Protein AF-X1EBQ5-F1 (afdb_monomer_lite)

Radius of gyration: 14.76 Å; chains: 1; bounding box: 40×29×37 Å

pLDDT: mean 97.03, std 2.35, range [85.69, 98.81]

Structure (mmCIF, N/CA/C/O backbone):
data_AF-X1EBQ5-F1
#
_entry.id   AF-X1EBQ5-F1
#
loop_
_atom_site.group_PDB
_atom_site.id
_atom_site.type_symbol
_atom_site.label_atom_id
_atom_site.label_alt_id
_atom_site.label_comp_id
_atom_site.label_asym_id
_atom_site.label_entity_id
_atom_site.label_seq_id
_atom_site.pdbx_PDB_ins_code
_atom_site.Cartn_x
_atom_site.Cartn_y
_atom_site.Cartn_z
_atom_site.occupancy
_atom_site.B_iso_or_equiv
_atom_site.auth_seq_id
_atom_site.auth_comp_id
_atom_site.auth_asym_id
_atom_site.auth_atom_id
_atom_site.pdbx_PDB_model_num
ATOM 1 N N . SER A 1 1 ? -13.297 16.875 19.711 1.00 85.69 1 SER A N 1
ATOM 2 C CA . SER A 1 1 ? -12.135 16.272 19.013 1.00 85.69 1 SER A CA 1
ATOM 3 C C . SER A 1 1 ? -12.651 15.445 17.839 1.00 85.69 1 SER A C 1
ATOM 5 O O . SER A 1 1 ? -13.847 15.181 17.808 1.00 85.69 1 SER A O 1
ATOM 7 N N . PHE A 1 2 ? -11.804 15.038 16.881 1.00 92.50 2 PHE A N 1
ATOM 8 C CA . PHE A 1 2 ? -12.236 14.235 15.719 1.00 92.50 2 PHE A CA 1
ATOM 9 C C . PHE A 1 2 ? -13.064 13.003 16.126 1.00 92.50 2 PHE A C 1
ATOM 11 O O . PHE A 1 2 ? -14.186 12.840 15.659 1.00 92.50 2 PHE A O 1
ATOM 18 N N . ARG A 1 3 ? -12.552 12.201 17.070 1.00 91.31 3 ARG A N 1
ATOM 19 C CA . ARG A 1 3 ? -13.212 10.980 17.567 1.00 91.31 3 ARG A CA 1
ATOM 20 C C . ARG A 1 3 ? -14.606 11.227 18.144 1.00 91.31 3 ARG A C 1
ATOM 22 O O . ARG A 1 3 ? -15.522 10.467 17.857 1.00 91.31 3 ARG A O 1
ATOM 29 N N . GLU A 1 4 ? -14.766 12.290 18.927 1.00 93.50 4 GLU A N 1
ATOM 30 C CA . GLU A 1 4 ? -16.057 12.628 19.538 1.00 93.50 4 GLU A CA 1
ATOM 31 C C . GLU A 1 4 ? -17.082 13.052 18.481 1.00 93.50 4 GLU A C 1
ATOM 33 O O . GLU A 1 4 ? -18.220 12.593 18.488 1.00 93.50 4 GLU A O 1
ATOM 38 N N . ASN A 1 5 ? -16.663 13.874 17.516 1.00 95.12 5 ASN A N 1
ATOM 39 C CA . ASN A 1 5 ? -17.545 14.307 16.435 1.00 95.12 5 ASN A CA 1
ATOM 40 C C . ASN A 1 5 ? -17.939 13.137 15.528 1.00 95.12 5 ASN A C 1
ATOM 42 O O . ASN A 1 5 ? -19.093 13.054 15.122 1.00 95.12 5 ASN A O 1
ATOM 46 N N . LEU A 1 6 ? -17.004 12.223 15.243 1.00 94.19 6 LEU A N 1
ATOM 47 C CA . LEU A 1 6 ? -17.285 11.024 14.459 1.00 94.19 6 LEU A CA 1
ATOM 48 C C . LEU A 1 6 ? -18.298 10.120 15.176 1.00 94.19 6 LEU A C 1
ATOM 50 O O . LEU A 1 6 ? -19.275 9.707 14.558 1.00 94.19 6 LEU A O 1
ATOM 54 N N . LYS A 1 7 ? -18.119 9.884 16.484 1.00 92.00 7 LYS A N 1
ATOM 55 C CA . LYS A 1 7 ? -19.031 9.076 17.313 1.00 92.00 7 LYS A CA 1
ATOM 56 C C . LYS A 1 7 ? -20.453 9.644 17.366 1.00 92.00 7 LYS A C 1
ATOM 58 O O . LYS A 1 7 ? -21.409 8.880 17.408 1.00 92.00 7 LYS A O 1
ATOM 63 N N . ASN A 1 8 ? -20.584 10.969 17.366 1.00 95.94 8 ASN A N 1
ATOM 64 C CA . ASN A 1 8 ? -21.876 11.659 17.388 1.00 95.94 8 ASN A CA 1
ATOM 65 C C . ASN A 1 8 ? -22.474 11.870 15.983 1.00 95.94 8 ASN A C 1
ATOM 67 O O . ASN A 1 8 ? -23.496 12.540 15.842 1.00 95.94 8 ASN A O 1
ATOM 71 N N . SER A 1 9 ? -21.841 11.322 14.943 1.00 94.12 9 SER A N 1
ATOM 72 C CA . SER A 1 9 ? -22.319 11.360 13.562 1.00 94.12 9 SER A CA 1
ATOM 73 C C . SER A 1 9 ? -22.815 9.986 13.099 1.00 94.12 9 SER A C 1
ATOM 75 O O . SER A 1 9 ? -22.559 8.973 13.740 1.00 94.12 9 SER A O 1
ATOM 77 N N . ASN A 1 10 ? -23.463 9.946 11.932 1.00 94.88 10 ASN A N 1
ATOM 78 C CA . ASN A 1 10 ? -23.838 8.700 11.249 1.00 94.88 10 ASN A CA 1
ATOM 79 C C . ASN A 1 10 ? -22.841 8.321 10.132 1.00 94.88 10 ASN A C 1
ATOM 81 O O . ASN A 1 10 ? -23.221 7.670 9.161 1.00 94.88 10 ASN A O 1
ATOM 85 N N . ILE A 1 11 ? -21.583 8.770 10.218 1.00 93.75 11 ILE A N 1
ATOM 86 C CA . ILE A 1 11 ? -20.560 8.527 9.190 1.00 93.75 11 ILE A CA 1
ATOM 87 C C . ILE A 1 11 ? -19.786 7.248 9.530 1.00 93.75 11 ILE A C 1
ATOM 89 O O . ILE A 1 11 ? -19.011 7.227 10.484 1.00 93.75 11 ILE A O 1
ATOM 93 N N . ASN A 1 12 ? -19.990 6.188 8.745 1.00 91.56 12 ASN A N 1
ATOM 94 C CA . ASN A 1 12 ? -19.258 4.921 8.841 1.00 91.56 12 ASN A CA 1
ATOM 95 C C . ASN A 1 12 ? -19.449 4.095 7.542 1.00 91.56 12 ASN A C 1
ATOM 97 O O . ASN A 1 12 ? -20.582 4.055 7.055 1.00 91.56 12 ASN A O 1
ATOM 101 N N . PRO A 1 13 ? -18.426 3.397 7.002 1.00 92.25 13 PRO A N 1
ATOM 102 C CA . PRO A 1 13 ? -17.010 3.424 7.391 1.00 92.25 13 PRO A CA 1
ATOM 103 C C . PRO A 1 13 ? -16.288 4.723 7.009 1.00 92.25 13 PRO A C 1
ATOM 105 O O . PRO A 1 13 ? -16.767 5.508 6.192 1.00 92.25 13 PRO A O 1
ATOM 108 N N . VAL A 1 14 ? -15.124 4.949 7.626 1.00 94.62 14 VAL A N 1
ATOM 109 C CA . VAL A 1 14 ? -14.204 6.048 7.299 1.00 94.62 14 VAL A CA 1
ATOM 110 C C . VAL A 1 14 ? -12.936 5.464 6.693 1.00 94.62 14 VAL A C 1
ATOM 112 O O . VAL A 1 14 ? -12.338 4.549 7.259 1.00 94.62 14 VAL A O 1
ATOM 115 N N . PHE A 1 15 ? -12.511 6.038 5.573 1.00 96.75 15 PHE A N 1
ATOM 116 C CA . PHE A 1 15 ? -11.278 5.681 4.885 1.00 96.75 15 PHE A CA 1
ATOM 117 C C . PHE A 1 15 ? -10.297 6.845 4.954 1.00 96.75 15 PHE A C 1
ATOM 119 O O . PHE A 1 15 ? -10.693 8.011 4.888 1.00 96.75 15 PHE A O 1
ATOM 126 N N . ILE A 1 16 ? -9.016 6.524 5.082 1.00 97.75 16 ILE A N 1
ATOM 127 C CA . ILE A 1 16 ? -7.923 7.489 5.026 1.00 97.75 16 ILE A CA 1
ATOM 128 C C . ILE A 1 16 ? -7.143 7.199 3.751 1.00 97.75 16 ILE A C 1
ATOM 130 O O . ILE A 1 16 ? -6.890 6.041 3.436 1.00 97.75 16 ILE A O 1
ATOM 134 N N . HIS A 1 17 ? -6.768 8.234 3.010 1.00 98.38 17 HIS A N 1
ATOM 135 C CA . HIS A 1 17 ? -5.926 8.085 1.830 1.00 98.38 17 HIS A CA 1
ATOM 136 C C . HIS A 1 17 ? -4.515 8.579 2.144 1.00 98.38 17 HIS A C 1
ATOM 138 O O . HIS A 1 17 ? -4.330 9.634 2.754 1.00 98.38 17 HIS A O 1
ATOM 144 N N . THR A 1 18 ? -3.515 7.809 1.730 1.00 97.62 18 THR A N 1
ATOM 145 C CA . THR A 1 18 ? -2.101 8.148 1.913 1.00 97.62 18 THR A CA 1
ATOM 146 C C . THR A 1 18 ? -1.662 9.352 1.070 1.00 97.62 18 THR A C 1
ATOM 148 O O . THR A 1 18 ? -2.352 9.801 0.156 1.00 97.62 18 THR A O 1
ATOM 151 N N . SER A 1 19 ? -0.486 9.907 1.366 1.00 95.44 19 SER A N 1
ATOM 152 C CA . SER A 1 19 ? 0.111 10.955 0.531 1.00 95.44 19 SER A CA 1
ATOM 153 C C . SER A 1 19 ? 0.551 10.412 -0.833 1.00 95.44 19 SER A C 1
ATOM 155 O O . SER A 1 19 ? 1.196 9.367 -0.906 1.00 95.44 19 SER A O 1
ATOM 157 N N . TYR A 1 20 ? 0.326 11.188 -1.899 1.00 92.44 20 TYR A N 1
ATOM 158 C CA . TYR A 1 20 ? 0.773 10.880 -3.267 1.00 92.44 20 TYR A CA 1
ATOM 159 C C . TYR A 1 20 ? 2.303 10.773 -3.423 1.00 92.44 20 TYR A C 1
ATOM 161 O O . TYR A 1 20 ? 2.792 10.346 -4.466 1.00 92.44 20 TYR A O 1
ATOM 169 N N . LEU A 1 21 ? 3.075 11.189 -2.412 1.00 96.50 21 LEU A N 1
ATOM 170 C CA . LEU A 1 21 ? 4.538 11.097 -2.408 1.00 96.50 21 LEU A CA 1
ATOM 171 C C . LEU A 1 21 ? 5.056 9.675 -2.143 1.00 96.50 21 LEU A C 1
ATOM 173 O O . LEU A 1 21 ? 6.231 9.402 -2.390 1.00 96.50 21 LEU A O 1
ATOM 177 N N . ILE A 1 22 ? 4.216 8.781 -1.613 1.00 98.38 22 ILE A N 1
ATOM 178 C CA . ILE A 1 22 ? 4.594 7.392 -1.346 1.00 98.38 22 ILE A CA 1
ATOM 179 C C . ILE A 1 22 ? 4.634 6.625 -2.670 1.00 98.38 22 ILE A C 1
ATOM 181 O O . IL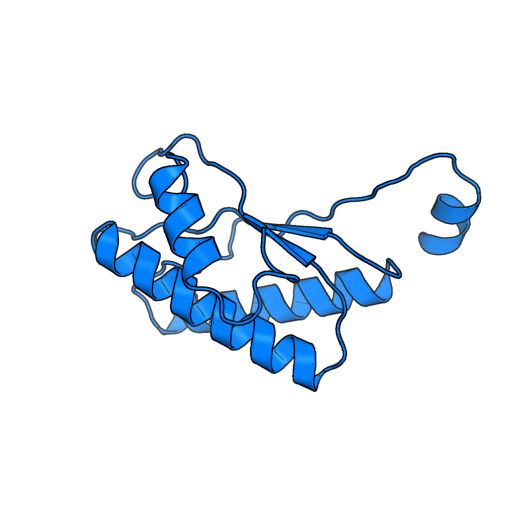E A 1 22 ? 3.660 6.588 -3.415 1.00 98.38 22 ILE A O 1
ATOM 185 N N . ASN A 1 23 ? 5.764 5.973 -2.950 1.00 98.56 23 ASN A N 1
ATOM 186 C CA . ASN A 1 23 ? 5.924 5.098 -4.106 1.00 98.56 23 ASN A CA 1
ATOM 187 C C . ASN A 1 23 ? 6.581 3.768 -3.702 1.00 98.56 23 ASN A C 1
ATOM 189 O O . ASN A 1 23 ? 7.810 3.657 -3.645 1.00 98.56 23 ASN A O 1
ATOM 193 N N . LEU A 1 24 ? 5.763 2.732 -3.483 1.00 98.62 24 LEU A N 1
ATOM 194 C CA . LEU A 1 24 ? 6.237 1.390 -3.111 1.00 98.62 24 LEU A CA 1
ATOM 195 C C . LEU A 1 24 ? 6.843 0.605 -4.290 1.00 98.62 24 LEU A C 1
ATOM 197 O O . LEU A 1 24 ? 7.402 -0.469 -4.087 1.00 98.62 24 LEU A O 1
ATOM 201 N N . ALA A 1 25 ? 6.793 1.145 -5.510 1.00 98.62 25 ALA A N 1
ATOM 202 C CA . ALA A 1 25 ? 7.438 0.576 -6.695 1.00 98.62 25 ALA A CA 1
ATOM 203 C C . ALA A 1 25 ? 8.743 1.295 -7.086 1.00 98.62 25 ALA A C 1
ATOM 205 O O . ALA A 1 25 ? 9.385 0.897 -8.059 1.00 98.62 25 ALA A O 1
ATOM 206 N N . SER A 1 26 ? 9.150 2.335 -6.345 1.00 98.44 26 SER A N 1
ATOM 207 C CA . SER A 1 26 ? 10.313 3.163 -6.685 1.00 98.44 26 SER A CA 1
ATOM 208 C C . SER A 1 26 ? 11.595 2.328 -6.816 1.00 98.44 26 SER A C 1
ATOM 210 O O . SER A 1 26 ? 11.987 1.697 -5.830 1.00 98.44 26 SER A O 1
ATOM 212 N N . PRO A 1 27 ? 12.321 2.379 -7.951 1.00 98.25 27 PRO A N 1
ATOM 213 C CA . PRO A 1 27 ? 13.616 1.717 -8.103 1.00 98.25 27 PRO A CA 1
ATOM 214 C C . PRO A 1 27 ? 14.738 2.401 -7.313 1.00 98.25 27 PRO A C 1
ATOM 216 O O . PRO A 1 27 ? 15.764 1.781 -7.055 1.00 98.25 27 PRO A O 1
ATOM 219 N N . SER A 1 28 ? 14.552 3.657 -6.887 1.00 98.44 28 SER A N 1
ATOM 220 C CA . SER A 1 28 ? 15.442 4.290 -5.911 1.00 98.44 28 SER A CA 1
ATOM 221 C C . SER A 1 28 ? 15.199 3.673 -4.535 1.00 98.44 28 SER A C 1
ATOM 223 O O . SER A 1 28 ? 14.095 3.793 -3.994 1.00 98.44 28 SER A O 1
ATOM 225 N N . ASP A 1 29 ? 16.220 3.020 -3.971 1.00 98.38 29 ASP A N 1
ATOM 226 C CA . ASP A 1 29 ? 16.175 2.432 -2.626 1.00 98.38 29 ASP A CA 1
ATOM 227 C C . ASP A 1 29 ? 15.886 3.487 -1.554 1.00 98.38 29 ASP A C 1
ATOM 229 O O . ASP A 1 29 ? 15.085 3.245 -0.653 1.00 98.38 29 ASP A O 1
ATOM 233 N N . GLU A 1 30 ? 16.454 4.687 -1.684 1.00 98.44 30 GLU A N 1
ATOM 234 C CA . GLU A 1 30 ? 16.201 5.780 -0.746 1.00 98.44 30 GLU A CA 1
ATOM 235 C C . GLU A 1 30 ? 14.711 6.148 -0.703 1.00 98.44 30 GLU A C 1
ATOM 237 O O . GLU A 1 30 ? 14.105 6.176 0.371 1.00 98.44 30 GLU A O 1
ATOM 242 N N . LEU A 1 31 ? 14.099 6.396 -1.867 1.00 98.50 31 LEU A N 1
ATOM 243 C CA . LEU A 1 31 ? 12.679 6.743 -1.941 1.00 98.50 31 LEU A CA 1
ATOM 244 C C . LEU A 1 31 ? 11.790 5.559 -1.541 1.00 98.50 31 LEU A C 1
ATOM 246 O O . LEU A 1 31 ? 10.766 5.762 -0.893 1.00 98.50 31 LEU A O 1
ATOM 250 N N . TYR A 1 32 ? 12.185 4.332 -1.872 1.00 98.81 32 TYR A N 1
ATOM 251 C CA . TYR A 1 32 ? 11.457 3.121 -1.502 1.00 98.81 32 TYR A CA 1
ATOM 252 C C . TYR A 1 32 ? 11.377 2.943 0.021 1.00 98.81 32 TYR A C 1
ATOM 254 O O . TYR A 1 32 ? 10.284 2.798 0.571 1.00 98.81 32 TYR A O 1
ATOM 262 N N . PHE A 1 33 ? 12.502 3.047 0.735 1.00 98.69 33 PHE A N 1
ATOM 263 C CA . PHE A 1 33 ? 12.498 2.937 2.196 1.00 98.69 33 PHE A CA 1
ATOM 26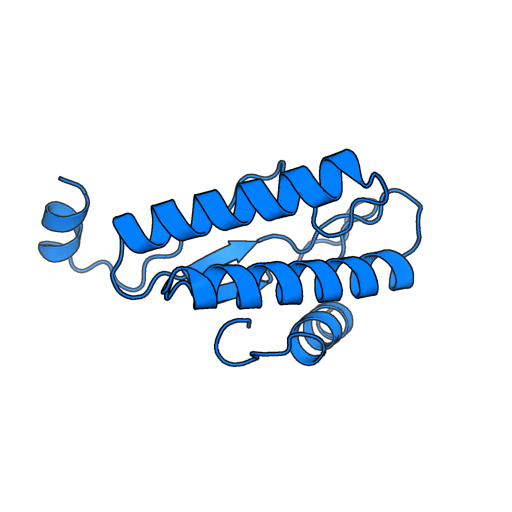4 C C . PHE A 1 33 ? 11.842 4.143 2.876 1.00 98.69 33 PHE A C 1
ATOM 266 O O . PHE A 1 33 ? 11.137 3.968 3.871 1.00 98.69 33 PHE A O 1
ATOM 273 N N . LYS A 1 34 ? 11.990 5.359 2.327 1.00 98.69 34 LYS A N 1
ATOM 274 C CA . LYS A 1 34 ? 11.222 6.527 2.794 1.00 98.69 34 LYS A CA 1
ATOM 275 C C . LYS A 1 34 ? 9.717 6.315 2.630 1.00 98.69 34 LYS A C 1
ATOM 277 O O . LYS A 1 34 ? 8.973 6.644 3.546 1.00 98.69 34 LYS A O 1
ATOM 282 N N . SER A 1 35 ? 9.285 5.727 1.516 1.00 98.81 35 SER A N 1
ATOM 283 C CA . SER A 1 35 ? 7.879 5.421 1.231 1.00 98.81 35 SER A CA 1
ATOM 284 C C . SER A 1 35 ? 7.310 4.393 2.210 1.00 98.81 35 SER A C 1
ATOM 286 O O . SER A 1 35 ? 6.234 4.613 2.756 1.00 98.81 35 SER A O 1
ATOM 288 N N . ILE A 1 36 ? 8.057 3.324 2.509 1.00 98.81 36 ILE A N 1
ATOM 289 C CA . ILE A 1 36 ? 7.670 2.330 3.525 1.00 98.81 36 ILE A CA 1
ATOM 290 C C . ILE A 1 36 ? 7.525 2.978 4.906 1.00 98.81 36 ILE A C 1
ATOM 292 O O . ILE A 1 36 ? 6.520 2.772 5.586 1.00 98.81 36 ILE A O 1
ATOM 296 N N . ASN A 1 37 ? 8.508 3.779 5.323 1.00 98.69 37 ASN A N 1
ATOM 297 C CA . ASN A 1 37 ? 8.466 4.442 6.625 1.00 98.69 37 ASN A CA 1
ATOM 298 C C . ASN A 1 37 ? 7.318 5.455 6.704 1.00 98.69 37 ASN A C 1
ATOM 300 O O . ASN A 1 37 ? 6.604 5.487 7.701 1.00 98.69 37 ASN A O 1
ATOM 304 N N . ALA A 1 38 ? 7.104 6.243 5.649 1.00 98.69 38 ALA A N 1
ATOM 305 C CA . ALA A 1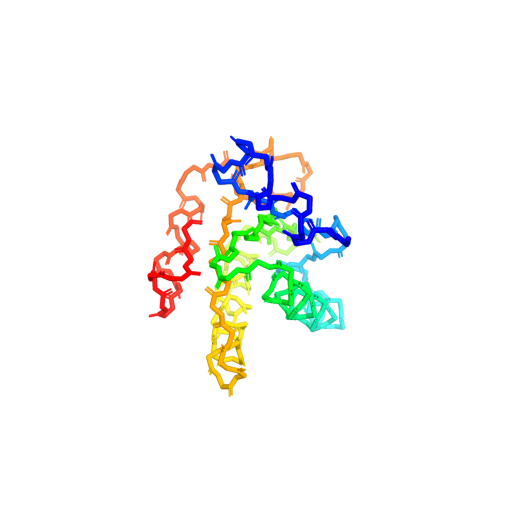 38 ? 5.991 7.182 5.573 1.00 98.69 38 ALA A CA 1
ATOM 306 C C . ALA A 1 38 ? 4.640 6.458 5.661 1.00 98.69 38 ALA A C 1
ATOM 308 O O . ALA A 1 38 ? 3.779 6.893 6.418 1.00 98.69 38 ALA A O 1
ATOM 309 N N . PHE A 1 39 ? 4.478 5.326 4.968 1.00 98.69 39 PHE A N 1
ATOM 310 C CA . PHE A 1 39 ? 3.263 4.515 5.051 1.00 98.69 39 PHE A CA 1
ATOM 311 C C . PHE A 1 39 ? 3.013 3.987 6.472 1.00 98.69 39 PHE A C 1
ATOM 313 O O . PHE A 1 39 ? 1.898 4.076 6.975 1.00 98.69 39 PHE A O 1
ATOM 320 N N . LEU A 1 40 ? 4.049 3.496 7.160 1.00 98.62 40 LEU A N 1
ATOM 321 C CA . LEU A 1 40 ? 3.932 3.058 8.557 1.00 98.62 40 LEU A CA 1
ATOM 322 C C . LEU A 1 40 ? 3.532 4.202 9.500 1.00 98.62 40 LEU A C 1
ATOM 324 O O . LEU A 1 40 ? 2.751 3.985 10.425 1.00 98.62 40 LEU A O 1
ATOM 328 N N . GLU A 1 41 ? 4.032 5.419 9.278 1.00 98.50 41 GLU A N 1
ATOM 329 C CA . GLU A 1 41 ? 3.594 6.593 10.041 1.00 98.50 41 GLU A CA 1
ATOM 330 C C . GLU A 1 41 ? 2.130 6.962 9.750 1.00 98.50 41 GLU A C 1
ATOM 332 O O . GLU A 1 41 ? 1.401 7.315 10.678 1.00 98.50 41 GLU A O 1
ATOM 337 N N . GLU A 1 42 ? 1.665 6.823 8.505 1.00 98.31 42 GLU A N 1
ATOM 338 C CA . GLU A 1 42 ? 0.242 6.973 8.167 1.00 98.31 42 GLU A CA 1
ATOM 339 C C . GLU A 1 42 ? -0.624 5.917 8.873 1.00 98.31 42 GLU A C 1
ATOM 341 O O . GLU A 1 42 ? -1.648 6.273 9.453 1.00 98.31 42 GLU A O 1
ATOM 346 N N . MET A 1 43 ? -0.191 4.650 8.940 1.00 98.38 43 MET A N 1
ATOM 347 C CA . MET A 1 43 ? -0.903 3.611 9.705 1.00 98.38 43 MET A CA 1
ATOM 348 C C . MET A 1 43 ? -0.995 3.964 11.194 1.00 98.38 43 MET A C 1
ATOM 350 O O . MET A 1 43 ? -2.063 3.867 11.789 1.00 98.38 43 MET A O 1
ATOM 354 N N . LYS A 1 44 ? 0.095 4.445 11.809 1.00 98.38 44 LYS A N 1
ATOM 355 C CA . LYS A 1 44 ? 0.074 4.890 13.216 1.00 98.38 44 LYS A CA 1
ATOM 356 C C . LYS A 1 44 ? -0.919 6.029 13.443 1.00 98.38 44 LYS A C 1
ATOM 358 O O . LYS A 1 44 ? -1.624 6.039 14.451 1.00 98.38 44 LYS A O 1
ATOM 363 N N . ARG A 1 45 ? -0.984 6.995 12.521 1.00 97.31 45 ARG A N 1
ATOM 364 C CA . ARG A 1 45 ? -1.962 8.094 12.577 1.00 97.31 45 ARG A CA 1
ATOM 365 C C . ARG A 1 45 ? -3.386 7.572 12.410 1.00 97.31 45 ARG A C 1
ATOM 367 O O . ARG A 1 45 ? -4.269 8.005 13.146 1.00 97.31 45 ARG A O 1
ATOM 374 N N . ALA A 1 46 ? -3.600 6.633 11.495 1.00 97.25 46 ALA A N 1
ATOM 375 C CA . ALA A 1 46 ? -4.893 6.010 11.263 1.00 97.25 46 ALA A CA 1
ATOM 376 C C . ALA A 1 46 ? -5.398 5.269 12.513 1.00 97.25 46 ALA A C 1
ATOM 378 O O . ALA A 1 46 ? -6.502 5.553 12.974 1.00 97.25 46 ALA A O 1
ATOM 379 N N . ASP A 1 47 ? -4.568 4.415 13.122 1.00 96.94 47 ASP A N 1
ATOM 380 C CA . ASP A 1 47 ? -4.870 3.690 14.369 1.00 96.94 47 ASP A CA 1
ATOM 381 C C . ASP A 1 47 ? -5.088 4.640 15.568 1.00 96.94 47 ASP A C 1
ATOM 383 O O . ASP A 1 47 ? -5.910 4.393 16.458 1.00 96.94 47 ASP A O 1
ATOM 387 N N . LEU A 1 48 ? -4.405 5.791 15.594 1.00 95.44 48 LEU A N 1
ATOM 388 C CA . LEU A 1 48 ? -4.656 6.826 16.600 1.00 95.44 48 LEU A CA 1
ATOM 389 C C . LEU A 1 48 ? -6.041 7.471 16.438 1.00 95.44 48 LEU A C 1
ATOM 391 O O . LEU A 1 48 ? -6.642 7.897 17.427 1.00 95.44 48 LEU A O 1
ATOM 395 N N . LEU A 1 49 ? -6.557 7.570 15.212 1.00 94.62 49 LEU A N 1
ATOM 396 C CA . LEU A 1 49 ? -7.824 8.236 14.912 1.00 94.62 49 LEU A CA 1
ATOM 397 C C . LEU A 1 49 ? -9.017 7.277 14.968 1.00 94.62 49 LEU A C 1
ATOM 399 O O . LEU A 1 49 ? -10.062 7.656 15.501 1.00 94.62 49 LEU A O 1
ATOM 403 N N . LEU A 1 50 ? -8.857 6.038 14.505 1.00 95.00 50 LEU A N 1
ATOM 404 C CA . LEU A 1 50 ? -9.934 5.071 14.278 1.00 95.00 50 LEU A CA 1
ATOM 405 C C . LEU A 1 50 ? -9.606 3.713 14.931 1.00 95.00 50 LEU A C 1
ATOM 407 O O . LEU A 1 50 ? -8.436 3.356 15.005 1.00 95.00 50 LEU A O 1
ATOM 411 N N . PRO A 1 51 ? -10.606 2.957 15.423 1.00 91.38 51 PRO A N 1
ATOM 412 C CA . PRO A 1 51 ? -10.374 1.653 16.052 1.00 91.38 51 PRO A CA 1
ATOM 413 C C . PRO A 1 51 ? -9.967 0.554 15.058 1.00 91.38 51 PRO A C 1
ATOM 415 O O . PRO A 1 51 ? -9.099 -0.248 15.389 1.00 91.38 51 PRO A O 1
ATOM 418 N N . ASP A 1 52 ? -10.566 0.548 13.861 1.00 92.19 52 ASP A N 1
ATOM 419 C CA . ASP A 1 52 ? -10.306 -0.415 12.781 1.00 92.19 52 ASP A CA 1
ATOM 420 C C . ASP A 1 52 ? -10.193 0.344 11.436 1.00 92.19 52 ASP A C 1
ATOM 422 O O . ASP A 1 52 ? -11.141 0.385 10.649 1.00 92.19 52 ASP A O 1
ATOM 426 N N . PRO A 1 53 ? -9.084 1.073 11.212 1.00 96.62 53 PRO A N 1
ATOM 427 C CA . PRO A 1 53 ? -8.929 1.960 10.060 1.00 96.62 53 PRO A CA 1
ATOM 428 C C . PRO A 1 53 ? -8.703 1.224 8.738 1.00 96.62 53 PRO A C 1
ATOM 430 O O . PRO A 1 53 ? -8.009 0.211 8.679 1.00 96.62 53 PRO A O 1
ATOM 433 N N . TYR A 1 54 ? -9.171 1.845 7.657 1.00 98.12 54 TYR A N 1
ATOM 434 C CA . TYR A 1 54 ? -8.802 1.514 6.284 1.00 98.12 54 TYR A CA 1
ATOM 435 C C . TYR A 1 54 ? -7.885 2.598 5.713 1.00 98.12 54 TYR A C 1
ATOM 437 O O . TYR A 1 54 ? -8.225 3.785 5.771 1.00 98.12 54 TYR A O 1
ATOM 445 N N . LEU A 1 55 ? -6.741 2.197 5.156 1.00 98.44 55 LEU A N 1
ATOM 446 C CA . LEU A 1 55 ? -5.746 3.100 4.585 1.00 98.44 55 LEU A CA 1
ATOM 447 C C . LEU A 1 55 ? -5.503 2.775 3.108 1.00 98.44 55 LEU A C 1
ATOM 449 O O . LEU A 1 55 ? -4.965 1.721 2.770 1.00 98.44 55 LEU A O 1
ATOM 453 N N . ILE A 1 56 ? -5.899 3.708 2.247 1.00 98.62 56 ILE A N 1
ATOM 454 C CA . ILE A 1 56 ? -5.854 3.592 0.791 1.00 98.62 56 ILE A CA 1
ATOM 455 C C . ILE A 1 56 ? -4.501 4.060 0.254 1.00 98.62 56 ILE A C 1
ATOM 457 O O . ILE A 1 56 ? -3.951 5.081 0.689 1.00 98.62 56 ILE A O 1
ATOM 461 N N . ILE A 1 57 ? -3.973 3.319 -0.717 1.00 98.38 57 ILE A N 1
ATOM 462 C CA . ILE A 1 57 ? -2.749 3.657 -1.434 1.00 98.38 57 ILE A CA 1
ATOM 463 C C . ILE A 1 57 ? -2.827 3.282 -2.909 1.00 98.38 57 ILE A C 1
ATOM 465 O O . ILE A 1 57 ? -3.184 2.164 -3.275 1.00 98.38 57 ILE A O 1
ATOM 469 N N . HIS A 1 58 ? -2.367 4.200 -3.757 1.00 98.19 58 HIS A N 1
ATOM 470 C CA . HIS A 1 58 ? -1.954 3.856 -5.110 1.00 98.19 58 HIS A CA 1
ATOM 471 C C . HIS A 1 58 ? -0.694 2.975 -5.034 1.00 98.19 58 HIS A C 1
ATOM 473 O O . HIS A 1 58 ? 0.299 3.423 -4.453 1.00 98.19 58 HIS A O 1
ATOM 479 N N . PRO A 1 59 ? -0.655 1.776 -5.646 1.00 97.69 59 PRO A N 1
ATOM 480 C CA . PRO A 1 59 ? 0.435 0.820 -5.433 1.00 97.69 59 PRO A CA 1
ATOM 481 C C . PRO A 1 59 ? 1.836 1.399 -5.677 1.00 97.69 59 PRO A C 1
ATOM 483 O O . PRO A 1 59 ? 2.786 1.105 -4.952 1.00 97.69 59 PRO A O 1
ATOM 486 N N . GLY A 1 60 ? 1.965 2.256 -6.688 1.00 97.81 60 GLY A N 1
ATOM 487 C CA . GLY A 1 60 ? 3.187 2.988 -6.991 1.00 97.81 60 GLY A CA 1
ATOM 488 C C . GLY A 1 60 ? 3.459 3.063 -8.486 1.00 97.81 60 GLY A C 1
ATOM 489 O O . GLY A 1 60 ? 2.663 2.615 -9.310 1.00 97.81 60 GLY A O 1
ATOM 490 N N . ALA A 1 61 ? 4.614 3.622 -8.833 1.00 98.38 61 ALA A N 1
ATOM 491 C CA . ALA A 1 61 ? 5.083 3.755 -10.201 1.00 98.38 61 ALA A CA 1
ATOM 492 C C . ALA A 1 61 ? 6.503 3.197 -10.359 1.00 98.38 61 ALA A C 1
ATOM 494 O O . ALA A 1 61 ? 7.391 3.505 -9.561 1.00 98.38 61 ALA A O 1
ATOM 495 N N . HIS A 1 62 ? 6.734 2.396 -11.401 1.00 98.25 62 HIS A N 1
ATOM 496 C CA . HIS A 1 62 ? 8.013 1.706 -11.616 1.00 98.25 62 HIS A CA 1
ATOM 497 C C . HIS A 1 62 ? 9.105 2.602 -12.231 1.00 98.25 62 HIS A C 1
ATOM 499 O O . HIS A 1 62 ? 10.250 2.171 -12.359 1.00 98.25 62 HIS A O 1
ATOM 505 N N . THR A 1 63 ? 8.748 3.808 -12.693 1.00 97.69 63 THR A N 1
ATOM 506 C CA . THR A 1 63 ? 9.659 4.845 -13.222 1.00 97.69 63 THR A CA 1
ATOM 507 C C . THR A 1 63 ? 10.737 4.306 -14.176 1.00 97.69 63 THR A C 1
ATOM 509 O O . THR A 1 63 ? 11.924 4.579 -14.017 1.00 97.69 63 THR A O 1
ATOM 512 N N . GLY A 1 64 ? 10.328 3.486 -15.150 1.00 97.69 64 GLY A N 1
ATOM 513 C CA . GLY A 1 64 ? 11.216 2.903 -16.167 1.00 97.69 64 GLY A CA 1
ATOM 514 C C . GLY A 1 64 ? 11.822 1.529 -15.844 1.00 97.69 64 GLY A C 1
ATOM 515 O O . GLY A 1 64 ? 12.329 0.885 -16.752 1.00 97.69 64 GLY A O 1
ATOM 516 N N . ALA A 1 65 ? 11.704 1.017 -14.613 1.00 98.00 65 ALA A N 1
ATOM 517 C CA . ALA A 1 65 ? 12.257 -0.296 -14.237 1.00 98.00 65 ALA A CA 1
ATOM 518 C C . ALA A 1 65 ? 11.445 -1.516 -14.735 1.00 98.00 65 ALA A C 1
ATOM 520 O O . ALA A 1 65 ? 11.893 -2.654 -14.607 1.00 98.00 65 ALA A O 1
ATOM 521 N N . GLY A 1 66 ? 10.262 -1.285 -15.310 1.00 98.44 66 GLY A N 1
ATOM 522 C CA . GLY A 1 66 ? 9.343 -2.312 -15.801 1.00 98.44 66 GLY A CA 1
ATOM 523 C C . GLY A 1 66 ? 8.303 -2.756 -14.769 1.00 98.44 66 GLY A C 1
ATOM 524 O O . GLY A 1 66 ? 8.514 -2.677 -13.557 1.00 98.44 66 GLY A O 1
ATOM 525 N N . GLU A 1 67 ? 7.162 -3.237 -15.264 1.00 98.50 67 GLU A N 1
ATOM 526 C CA . GLU A 1 67 ? 6.021 -3.624 -14.426 1.00 98.50 67 GLU A CA 1
ATOM 527 C C . GLU A 1 67 ? 6.347 -4.768 -13.470 1.00 98.50 67 GLU A C 1
ATOM 529 O O . GLU A 1 67 ? 6.051 -4.671 -12.283 1.00 98.50 67 GLU A O 1
ATOM 534 N N . GLU A 1 68 ? 6.993 -5.831 -13.964 1.00 98.56 68 GLU A N 1
ATOM 535 C CA . GLU A 1 68 ? 7.328 -6.994 -13.136 1.00 98.56 68 GLU A CA 1
ATOM 536 C C . GLU A 1 68 ? 8.207 -6.593 -11.952 1.00 98.56 68 GLU A C 1
ATOM 538 O O . GLU A 1 68 ? 7.936 -6.976 -10.815 1.00 98.56 68 GLU A O 1
ATOM 543 N N . TYR A 1 69 ? 9.220 -5.760 -12.202 1.00 98.75 69 TYR A N 1
ATOM 544 C CA . TYR A 1 69 ? 10.069 -5.223 -11.148 1.00 98.75 69 TYR A CA 1
ATOM 545 C C . TYR A 1 69 ? 9.243 -4.455 -10.110 1.00 98.75 69 TYR A C 1
ATOM 547 O O . TYR A 1 69 ? 9.366 -4.713 -8.912 1.00 98.75 69 TYR A O 1
ATOM 555 N N . GLY A 1 70 ? 8.379 -3.539 -10.560 1.00 98.75 70 GLY A N 1
ATOM 556 C CA . GLY A 1 70 ? 7.565 -2.722 -9.667 1.00 98.75 70 GLY A CA 1
ATOM 557 C C . GLY A 1 70 ? 6.567 -3.545 -8.846 1.00 98.75 70 GLY A C 1
ATOM 558 O O . GLY A 1 70 ? 6.470 -3.335 -7.641 1.00 98.75 70 GLY A O 1
ATOM 559 N N . ILE A 1 71 ? 5.902 -4.539 -9.446 1.00 98.81 71 ILE A N 1
ATOM 560 C CA . ILE A 1 71 ? 4.981 -5.453 -8.747 1.00 98.81 71 ILE A CA 1
ATOM 561 C C . ILE A 1 71 ? 5.722 -6.231 -7.656 1.00 98.81 71 ILE A C 1
ATOM 563 O O . ILE A 1 71 ? 5.277 -6.260 -6.509 1.00 98.81 71 ILE A O 1
ATOM 567 N N . GLN A 1 72 ? 6.881 -6.817 -7.972 1.00 98.81 72 GLN A N 1
ATOM 568 C CA . GLN A 1 72 ? 7.686 -7.546 -6.983 1.00 98.81 72 GLN A CA 1
ATOM 569 C C . GLN A 1 72 ? 8.166 -6.638 -5.850 1.00 98.81 72 GLN A C 1
ATOM 571 O O . GLN A 1 72 ? 8.271 -7.062 -4.696 1.00 98.81 72 GLN A O 1
ATOM 576 N N . ARG A 1 73 ? 8.458 -5.377 -6.166 1.00 98.62 73 ARG A N 1
ATOM 577 C CA . ARG A 1 73 ? 8.896 -4.383 -5.192 1.00 98.62 73 ARG A CA 1
ATOM 578 C C . ARG A 1 73 ? 7.760 -3.954 -4.264 1.00 98.62 73 ARG A C 1
ATOM 580 O O . ARG A 1 73 ? 7.960 -3.956 -3.053 1.00 98.62 73 ARG A O 1
ATOM 587 N N . ILE A 1 74 ? 6.557 -3.743 -4.797 1.00 98.81 74 ILE A N 1
ATOM 588 C CA . ILE A 1 74 ? 5.342 -3.493 -4.007 1.00 98.81 74 ILE A CA 1
ATOM 589 C C . ILE A 1 74 ? 5.061 -4.668 -3.067 1.00 98.81 74 ILE A C 1
ATOM 591 O O . ILE A 1 74 ? 4.875 -4.458 -1.874 1.00 98.81 74 ILE A O 1
ATOM 595 N N . ILE A 1 75 ? 5.114 -5.911 -3.560 1.00 98.81 75 ILE A N 1
ATOM 596 C CA . ILE A 1 75 ? 4.908 -7.114 -2.734 1.00 98.81 75 ILE A CA 1
ATOM 597 C C . ILE A 1 75 ? 5.889 -7.152 -1.553 1.00 98.81 75 ILE A C 1
ATOM 599 O O . ILE A 1 75 ? 5.510 -7.445 -0.417 1.00 98.81 75 ILE A O 1
ATOM 603 N N . ARG A 1 76 ? 7.169 -6.844 -1.793 1.00 98.81 76 ARG A N 1
ATOM 604 C CA . ARG A 1 76 ? 8.177 -6.783 -0.724 1.00 98.81 76 ARG A CA 1
ATOM 605 C C . ARG A 1 76 ? 7.870 -5.670 0.276 1.00 98.81 76 ARG A C 1
ATOM 607 O O . ARG A 1 76 ? 7.981 -5.913 1.475 1.00 98.81 76 ARG A O 1
ATOM 614 N N . ALA A 1 77 ? 7.467 -4.490 -0.191 1.00 98.81 77 ALA A N 1
ATOM 615 C CA . ALA A 1 77 ? 7.099 -3.374 0.674 1.00 98.81 77 ALA A CA 1
ATOM 616 C C . ALA A 1 77 ? 5.898 -3.715 1.557 1.00 98.81 77 ALA A C 1
ATOM 618 O O . ALA A 1 77 ? 5.982 -3.540 2.769 1.00 98.81 77 ALA A O 1
ATOM 619 N N . LEU A 1 78 ? 4.829 -4.265 0.972 1.00 98.75 78 LEU A N 1
ATOM 620 C CA . LEU A 1 78 ? 3.639 -4.710 1.698 1.00 98.75 78 LEU A CA 1
ATOM 621 C C . LEU A 1 78 ? 4.011 -5.699 2.798 1.00 98.75 78 LEU A C 1
ATOM 623 O O . LEU A 1 78 ? 3.591 -5.538 3.936 1.00 98.75 78 LEU A O 1
ATOM 627 N N . ASN A 1 79 ? 4.870 -6.672 2.498 1.00 98.75 79 ASN A N 1
ATOM 628 C CA . ASN A 1 79 ? 5.312 -7.646 3.492 1.00 98.75 79 ASN A CA 1
ATOM 629 C C . ASN A 1 79 ? 6.111 -7.017 4.643 1.00 98.75 79 ASN A C 1
ATOM 631 O O . ASN A 1 79 ? 5.874 -7.368 5.795 1.00 98.75 79 ASN A O 1
ATOM 635 N N . ILE A 1 80 ? 7.007 -6.066 4.354 1.00 98.69 80 ILE A N 1
ATOM 636 C CA . ILE A 1 80 ? 7.745 -5.323 5.390 1.00 98.69 80 ILE A CA 1
ATOM 637 C C . ILE A 1 80 ? 6.784 -4.494 6.253 1.00 98.69 80 ILE A C 1
ATOM 639 O O . ILE A 1 80 ? 6.922 -4.458 7.474 1.00 98.69 80 ILE A O 1
ATOM 643 N N . ILE A 1 81 ? 5.826 -3.814 5.621 1.00 98.69 81 ILE A N 1
ATOM 644 C CA . ILE A 1 81 ? 4.832 -2.975 6.295 1.00 98.69 81 ILE A CA 1
ATOM 645 C C . ILE A 1 81 ? 3.942 -3.833 7.194 1.00 98.69 81 ILE A C 1
ATOM 647 O O . ILE A 1 81 ? 3.771 -3.504 8.364 1.00 98.69 81 ILE A O 1
ATOM 651 N N . LEU A 1 82 ? 3.416 -4.947 6.682 1.00 98.44 82 LEU A N 1
ATOM 652 C CA . LEU A 1 82 ? 2.561 -5.866 7.431 1.00 98.44 82 LEU A CA 1
ATOM 653 C C . LEU A 1 82 ? 3.290 -6.425 8.657 1.00 98.44 82 LEU A C 1
ATOM 655 O O . LEU A 1 82 ? 2.755 -6.317 9.758 1.00 98.44 82 LEU A O 1
ATOM 659 N N . GLU A 1 83 ? 4.521 -6.917 8.488 1.00 98.44 83 GLU A N 1
ATOM 660 C CA . GLU A 1 83 ? 5.365 -7.424 9.581 1.00 98.44 83 GLU A CA 1
ATOM 661 C C . GLU A 1 83 ? 5.602 -6.350 10.652 1.00 98.44 83 GLU A C 1
ATOM 663 O O . GLU A 1 83 ? 5.225 -6.526 11.809 1.00 98.44 83 GLU A O 1
ATOM 668 N N . LYS A 1 84 ? 6.102 -5.172 10.258 1.00 98.50 84 LYS A N 1
ATOM 669 C CA . LYS A 1 84 ? 6.361 -4.071 11.199 1.00 98.50 84 LYS A CA 1
ATOM 670 C C . LYS A 1 84 ? 5.095 -3.549 11.871 1.00 98.50 84 LYS A C 1
ATOM 672 O O . LYS A 1 84 ? 5.131 -3.158 13.033 1.00 98.50 84 LYS A O 1
ATOM 677 N N . SER A 1 85 ? 3.980 -3.497 11.148 1.00 98.12 85 SER A N 1
ATOM 678 C CA . SER A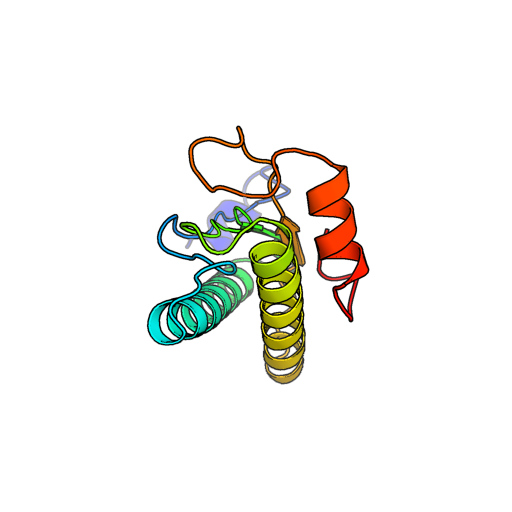 1 85 ? 2.706 -3.046 11.707 1.00 98.12 85 SER A CA 1
ATOM 679 C C . SER A 1 85 ? 2.160 -4.045 12.729 1.00 98.12 85 SER A C 1
ATOM 681 O O . SER A 1 85 ? 1.581 -3.622 13.725 1.00 98.12 85 SER A O 1
ATOM 683 N N . ALA A 1 86 ? 2.377 -5.349 12.517 1.00 97.38 86 ALA A N 1
ATOM 684 C CA . ALA A 1 86 ? 2.016 -6.394 13.466 1.00 97.38 86 ALA A CA 1
ATOM 685 C C . ALA A 1 86 ? 2.874 -6.314 14.737 1.00 97.38 86 ALA A C 1
ATOM 687 O O . ALA A 1 86 ? 2.316 -6.334 15.832 1.00 97.38 86 ALA A O 1
ATOM 688 N N . ASP A 1 87 ? 4.191 -6.114 14.604 1.00 98.06 87 ASP A N 1
ATOM 689 C CA . ASP A 1 87 ? 5.100 -5.903 15.744 1.00 98.06 87 ASP A CA 1
ATOM 690 C C . ASP A 1 87 ? 4.692 -4.694 16.603 1.00 98.06 87 ASP A C 1
ATOM 692 O O . ASP A 1 87 ? 4.867 -4.684 17.821 1.00 98.06 87 ASP A O 1
ATOM 696 N N . LEU A 1 88 ? 4.125 -3.666 15.966 1.00 97.62 88 LEU A N 1
ATOM 697 C CA . LEU A 1 88 ? 3.619 -2.455 16.615 1.00 97.62 88 LEU A CA 1
ATOM 698 C C . LEU A 1 88 ? 2.172 -2.582 17.125 1.00 97.62 88 LEU A C 1
ATOM 700 O O . LEU A 1 88 ? 1.663 -1.637 17.726 1.00 97.62 88 LEU A O 1
ATOM 704 N N . GLY A 1 89 ? 1.496 -3.708 16.880 1.00 97.50 89 GLY A N 1
ATOM 705 C CA . GLY A 1 89 ? 0.099 -3.925 17.267 1.00 97.50 89 GLY A CA 1
ATOM 706 C C . GLY A 1 89 ? -0.919 -3.053 16.519 1.00 97.50 89 GLY A C 1
ATOM 707 O O . GLY A 1 89 ? -2.015 -2.833 17.034 1.00 97.50 89 GLY A O 1
ATOM 708 N N . LEU A 1 90 ? -0.571 -2.545 15.332 1.00 97.88 90 LEU A N 1
ATOM 709 C CA . LEU A 1 90 ? -1.462 -1.734 14.497 1.00 97.88 90 LEU A CA 1
ATOM 710 C C . LEU A 1 90 ? -2.511 -2.611 13.810 1.00 97.88 90 LEU A C 1
ATOM 712 O O . LEU A 1 90 ? -2.200 -3.710 13.346 1.00 97.88 90 LEU A O 1
ATOM 716 N N . LYS A 1 91 ? -3.735 -2.098 13.689 1.00 96.50 91 LYS A N 1
ATOM 717 C CA . LYS A 1 91 ? -4.889 -2.811 13.126 1.00 96.50 91 LYS A CA 1
ATOM 718 C C . LYS A 1 91 ? -5.274 -2.360 11.726 1.00 96.50 91 LYS A C 1
ATOM 720 O O . LYS A 1 91 ? -6.076 -3.041 11.095 1.00 96.50 91 LYS A O 1
ATOM 725 N N . THR A 1 92 ? -4.701 -1.259 11.233 1.00 97.75 92 THR A N 1
ATOM 726 C CA . THR A 1 92 ? -4.997 -0.716 9.899 1.00 97.75 92 THR A CA 1
ATOM 727 C C . THR A 1 92 ? -5.023 -1.800 8.809 1.00 97.75 92 THR A C 1
ATOM 729 O O . THR A 1 92 ? -4.070 -2.582 8.685 1.00 97.75 92 THR A O 1
ATOM 732 N N . MET A 1 93 ? -6.101 -1.804 8.019 1.00 98.06 93 MET A N 1
ATOM 733 C CA . MET A 1 93 ? -6.267 -2.541 6.765 1.00 98.06 93 MET A CA 1
ATOM 734 C C . MET A 1 93 ? -5.683 -1.728 5.607 1.00 98.06 93 MET A C 1
ATOM 736 O O . MET A 1 93 ? -6.024 -0.555 5.442 1.00 98.06 93 MET A O 1
ATOM 740 N N . ILE A 1 94 ? -4.826 -2.349 4.798 1.00 98.56 94 ILE A N 1
ATOM 741 C CA . ILE A 1 94 ? -4.279 -1.743 3.578 1.00 98.56 94 ILE A CA 1
ATOM 742 C C . ILE A 1 94 ? -5.261 -1.977 2.430 1.00 98.56 94 ILE A C 1
ATOM 744 O O . ILE A 1 94 ? -5.653 -3.118 2.204 1.00 98.56 94 ILE A O 1
ATOM 748 N N . LEU A 1 95 ? -5.615 -0.918 1.701 1.00 98.44 95 LEU A N 1
ATOM 749 C CA . LEU A 1 95 ? -6.427 -0.998 0.486 1.00 98.44 95 LEU A CA 1
ATOM 750 C C . LEU A 1 95 ? -5.601 -0.540 -0.722 1.00 98.44 95 LEU A C 1
ATOM 752 O O . LEU A 1 95 ? -5.151 0.610 -0.763 1.00 98.44 95 LEU A O 1
ATOM 756 N N . LEU A 1 96 ? -5.391 -1.430 -1.691 1.00 98.38 96 LEU A N 1
ATOM 757 C CA . LEU A 1 96 ? -4.743 -1.102 -2.959 1.00 98.38 96 LEU A CA 1
ATOM 758 C C . LEU A 1 96 ? -5.773 -0.520 -3.933 1.00 98.38 96 LEU A C 1
ATOM 760 O O . LEU A 1 96 ? -6.681 -1.214 -4.382 1.00 98.38 96 LEU A O 1
ATOM 764 N N . GLU A 1 97 ? -5.613 0.751 -4.285 1.00 98.38 97 GLU A N 1
ATOM 765 C CA . GLU A 1 97 ? -6.491 1.422 -5.247 1.00 98.38 97 GLU A CA 1
ATOM 766 C C . GLU A 1 97 ? -6.068 1.111 -6.689 1.00 98.38 97 GLU A C 1
ATOM 768 O O . GLU A 1 97 ? -4.872 1.105 -7.012 1.00 98.38 97 GLU A O 1
ATOM 773 N N . ASP A 1 98 ? -7.036 0.862 -7.575 1.00 97.75 98 ASP A N 1
ATOM 774 C CA . ASP A 1 98 ? -6.756 0.813 -9.004 1.00 97.75 98 ASP A CA 1
ATOM 775 C C . ASP A 1 98 ? -6.353 2.193 -9.530 1.00 97.75 98 ASP A C 1
ATOM 777 O O . ASP A 1 98 ? -6.723 3.234 -8.996 1.00 97.75 98 ASP A O 1
ATOM 781 N N . THR A 1 99 ? -5.542 2.223 -10.585 1.00 97.44 99 THR A N 1
ATOM 782 C CA . THR A 1 99 ? -5.081 3.490 -11.164 1.00 97.44 99 THR A CA 1
ATOM 783 C C . THR A 1 99 ? -5.443 3.583 -12.636 1.00 97.44 99 THR A C 1
ATOM 785 O O . THR A 1 99 ? -5.624 2.582 -13.320 1.00 97.44 99 THR A O 1
ATOM 788 N N . ALA A 1 100 ? -5.469 4.798 -13.183 1.00 97.06 100 ALA A N 1
ATOM 789 C CA . ALA A 1 100 ? -5.683 4.993 -14.619 1.00 97.06 100 ALA A CA 1
ATOM 790 C C . ALA A 1 100 ? -4.525 4.465 -15.500 1.00 97.06 100 ALA A C 1
ATOM 792 O O . ALA A 1 100 ? -4.636 4.482 -16.723 1.00 97.06 100 ALA A O 1
ATOM 793 N N . GLY A 1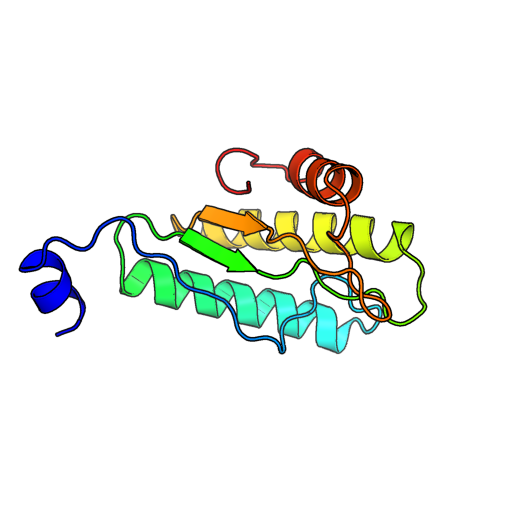 101 ? -3.390 4.059 -14.912 1.00 94.06 101 GLY A N 1
ATOM 794 C CA . GLY A 1 101 ? -2.228 3.545 -15.653 1.00 94.06 101 GLY A CA 1
ATOM 795 C C . GLY A 1 101 ? -1.416 4.609 -16.392 1.00 94.06 101 GLY A C 1
ATOM 796 O O . GLY A 1 101 ? -0.664 4.296 -17.310 1.00 94.06 101 GLY A O 1
ATOM 797 N N . SER A 1 102 ? -1.555 5.883 -16.016 1.00 94.50 102 SER A N 1
ATOM 798 C CA . SER A 1 102 ? -0.819 6.971 -16.667 1.00 94.50 102 SER A CA 1
ATOM 799 C C . SER A 1 102 ? 0.689 6.877 -16.398 1.00 94.50 102 SER A C 1
ATOM 801 O O . SER A 1 102 ? 1.131 6.707 -15.258 1.00 94.50 102 SER A O 1
ATOM 803 N N . GLY A 1 103 ? 1.505 7.031 -17.440 1.00 96.31 103 GLY A N 1
ATOM 804 C CA . GLY A 1 103 ? 2.962 7.007 -17.334 1.00 96.31 103 GLY A CA 1
ATOM 805 C C . GLY A 1 103 ? 3.502 5.635 -16.927 1.00 96.31 103 GLY A C 1
ATOM 806 O O . GLY A 1 103 ? 3.564 4.730 -17.747 1.00 96.31 103 GLY A O 1
ATOM 807 N N . THR A 1 104 ? 3.950 5.505 -15.675 1.00 97.75 104 THR A N 1
ATOM 808 C CA . THR A 1 104 ? 4.555 4.263 -15.143 1.00 97.75 104 THR A CA 1
ATOM 809 C C . THR A 1 104 ? 3.846 3.739 -13.893 1.00 97.75 104 THR A C 1
ATOM 811 O O . THR A 1 104 ? 4.418 2.937 -13.153 1.00 97.75 104 THR A O 1
ATOM 814 N N . HIS A 1 105 ? 2.627 4.224 -13.625 1.00 98.19 105 HIS A N 1
ATOM 815 C CA . HIS A 1 105 ? 1.812 3.777 -12.496 1.00 98.19 105 HIS A CA 1
ATOM 816 C C . HIS A 1 105 ? 1.342 2.336 -12.696 1.00 98.19 105 HIS A C 1
ATOM 818 O O . HIS A 1 105 ? 1.012 1.928 -13.805 1.00 98.19 105 HIS A O 1
ATOM 824 N N . LEU A 1 106 ? 1.306 1.582 -11.603 1.00 98.56 106 LEU A N 1
ATOM 825 C CA . LEU A 1 106 ? 0.822 0.207 -11.543 1.00 98.56 106 LEU A CA 1
ATOM 826 C C . LEU A 1 106 ? -0.567 0.154 -10.900 1.00 98.56 106 LEU A C 1
ATOM 828 O O . LEU A 1 106 ? -1.030 1.125 -10.304 1.00 98.56 106 LEU A O 1
ATOM 832 N N . GLY A 1 107 ? -1.230 -0.994 -11.022 1.00 98.19 107 GLY A N 1
ATOM 833 C CA . GLY A 1 107 ? -2.573 -1.209 -10.481 1.00 98.19 107 GLY A CA 1
ATOM 834 C C . GLY A 1 107 ? -3.695 -0.861 -11.457 1.00 98.19 107 GLY A C 1
ATOM 835 O O . GLY A 1 107 ? -4.852 -0.864 -11.070 1.00 98.19 107 GLY A O 1
ATOM 836 N N . TYR A 1 108 ? -3.389 -0.603 -12.731 1.00 98.25 108 TYR A N 1
ATOM 837 C CA . TYR A 1 108 ? -4.401 -0.273 -13.747 1.00 98.25 108 TYR A CA 1
ATOM 838 C C . TYR A 1 108 ? -5.105 -1.489 -14.349 1.00 98.25 108 TYR A C 1
ATOM 840 O O . TYR A 1 108 ? -5.964 -1.368 -15.220 1.00 98.25 108 TYR A O 1
ATOM 848 N N . THR A 1 109 ? -4.741 -2.689 -13.900 1.00 98.44 109 THR A N 1
ATOM 849 C CA . THR A 1 109 ? -5.503 -3.903 -14.177 1.00 98.44 109 THR A CA 1
ATOM 850 C C . THR A 1 109 ? -5.733 -4.664 -12.883 1.00 98.44 109 THR A C 1
ATOM 852 O O . THR A 1 109 ? -4.847 -4.749 -12.028 1.00 98.44 109 THR A O 1
ATOM 855 N N . PHE A 1 110 ? -6.882 -5.331 -12.779 1.00 98.25 110 PHE A N 1
ATOM 856 C CA . PHE A 1 110 ? -7.145 -6.245 -11.667 1.00 98.25 110 PHE A CA 1
ATOM 857 C C . PHE A 1 110 ? -6.129 -7.386 -11.590 1.00 98.25 110 PHE A C 1
ATOM 859 O O . PHE A 1 110 ? -5.874 -7.906 -10.510 1.00 98.25 110 PHE A O 1
ATOM 866 N N . TYR A 1 111 ? -5.506 -7.760 -12.712 1.00 98.31 111 TYR A N 1
ATOM 867 C CA . TYR A 1 111 ? -4.429 -8.744 -12.710 1.00 98.31 111 TYR A CA 1
ATOM 868 C C . TYR A 1 111 ? -3.213 -8.259 -11.907 1.00 98.31 111 TYR A C 1
ATOM 870 O O . TYR A 1 111 ? -2.696 -9.004 -11.079 1.00 98.31 111 TYR A O 1
ATOM 878 N N . GLN A 1 112 ? -2.779 -7.010 -12.100 1.00 98.69 112 GLN A N 1
ATOM 879 C CA . GLN A 1 112 ? -1.668 -6.435 -11.336 1.00 98.69 112 GLN A CA 1
ATOM 880 C C . GLN A 1 112 ? -1.995 -6.350 -9.840 1.00 98.69 112 GLN A C 1
ATOM 882 O O . GLN A 1 112 ? -1.188 -6.795 -9.025 1.00 98.69 112 GLN A O 1
ATOM 887 N N . LEU A 1 113 ? -3.183 -5.849 -9.485 1.00 98.6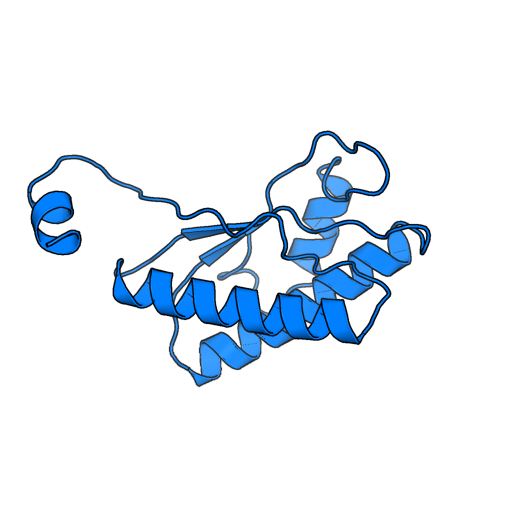2 113 LEU A N 1
ATOM 888 C CA . LEU A 1 113 ? -3.628 -5.756 -8.088 1.00 98.62 113 LEU A CA 1
ATOM 889 C C . LEU A 1 113 ? -3.710 -7.137 -7.432 1.00 98.62 113 LEU A C 1
ATOM 891 O O . LEU A 1 113 ? -3.121 -7.357 -6.376 1.00 98.62 113 LEU A O 1
ATOM 895 N N . LYS A 1 114 ? -4.333 -8.111 -8.109 1.00 98.12 114 LYS A N 1
ATOM 896 C CA . LYS A 1 114 ? -4.413 -9.498 -7.639 1.00 98.12 114 LYS A CA 1
ATOM 897 C C . LYS A 1 114 ? -3.032 -10.060 -7.312 1.00 98.12 114 LYS A C 1
ATOM 899 O O . LYS A 1 114 ? -2.863 -10.671 -6.262 1.00 98.12 114 LYS A O 1
ATOM 904 N N . ARG A 1 115 ? -2.036 -9.836 -8.175 1.00 98.44 115 ARG A N 1
ATOM 905 C CA . ARG A 1 115 ? -0.662 -10.300 -7.928 1.00 98.44 115 ARG A CA 1
ATOM 906 C C . ARG A 1 115 ? -0.044 -9.677 -6.680 1.00 98.44 115 ARG A C 1
ATOM 908 O O . ARG A 1 115 ? 0.675 -10.368 -5.964 1.00 98.44 115 ARG A O 1
ATOM 915 N N . MET A 1 116 ? -0.309 -8.398 -6.422 1.00 98.44 116 MET A N 1
ATOM 916 C CA . MET A 1 116 ? 0.186 -7.707 -5.230 1.00 98.44 116 MET A CA 1
ATOM 917 C C . MET A 1 116 ? -0.462 -8.266 -3.959 1.00 98.44 116 MET A C 1
ATOM 919 O O . MET A 1 116 ? 0.255 -8.629 -3.027 1.00 98.44 116 MET A O 1
ATOM 923 N N . VAL A 1 117 ? -1.790 -8.421 -3.959 1.00 98.00 117 VAL A N 1
ATOM 924 C CA . VAL A 1 117 ? -2.557 -8.982 -2.833 1.00 98.00 117 VAL A CA 1
ATOM 925 C C . VAL A 1 117 ? -2.174 -10.438 -2.563 1.00 98.00 117 VAL A C 1
ATOM 927 O O . VAL A 1 117 ? -1.952 -10.821 -1.420 1.00 98.00 117 VAL A O 1
ATOM 930 N N . GLU A 1 118 ? -2.044 -11.273 -3.598 1.00 97.62 118 GLU A N 1
ATOM 931 C CA . GLU A 1 118 ? -1.636 -12.678 -3.444 1.00 97.62 118 GLU A CA 1
ATOM 932 C C . GLU A 1 118 ? -0.184 -12.834 -2.973 1.00 97.62 118 GLU A C 1
ATOM 934 O O . GLU A 1 118 ? 0.149 -13.846 -2.357 1.00 97.62 118 GLU A O 1
ATOM 939 N N . GLY A 1 119 ? 0.671 -11.840 -3.229 1.00 97.81 119 GLY A N 1
ATOM 940 C CA . GLY A 1 119 ? 2.046 -11.797 -2.731 1.00 97.81 119 GLY A CA 1
ATOM 941 C C . GLY A 1 119 ? 2.182 -11.325 -1.277 1.00 97.81 119 GLY A C 1
ATOM 942 O O . GLY A 1 119 ? 3.247 -11.509 -0.676 1.00 97.81 119 GLY A O 1
ATOM 943 N N . ALA A 1 120 ? 1.141 -10.717 -0.700 1.00 97.12 120 ALA A N 1
ATOM 944 C CA . ALA A 1 120 ? 1.132 -10.302 0.698 1.00 97.12 120 ALA A CA 1
ATOM 945 C C . ALA A 1 120 ? 0.984 -11.520 1.629 1.00 97.12 120 ALA A C 1
ATOM 947 O O . ALA A 1 120 ? 0.097 -12.357 1.461 1.00 97.12 120 ALA A O 1
ATOM 948 N N . LYS A 1 121 ? 1.849 -11.618 2.644 1.00 93.88 121 LYS A N 1
ATOM 949 C CA . LYS A 1 121 ? 1.881 -12.729 3.609 1.00 93.88 121 LYS A CA 1
ATOM 950 C C . LYS A 1 121 ? 0.641 -12.767 4.502 1.00 93.88 121 LYS A C 1
ATOM 952 O O . LYS A 1 121 ? 0.191 -13.853 4.855 1.00 93.88 121 LYS A O 1
ATOM 957 N N . ASP A 1 122 ? 0.094 -11.603 4.852 1.00 93.50 122 ASP A N 1
ATOM 958 C CA . ASP A 1 122 ? -1.151 -11.483 5.614 1.00 93.50 122 ASP A CA 1
ATOM 959 C C . ASP A 1 122 ? -2.251 -10.845 4.759 1.00 93.50 122 ASP A C 1
ATOM 961 O O . ASP A 1 122 ? -2.517 -9.645 4.809 1.00 93.50 122 ASP A O 1
ATOM 965 N N . ARG A 1 123 ? -2.905 -11.689 3.958 1.00 91.00 123 ARG A N 1
ATOM 966 C CA . ARG A 1 123 ? -3.991 -11.296 3.048 1.00 91.00 123 ARG A CA 1
ATOM 967 C C . ARG A 1 123 ? -5.250 -10.807 3.764 1.00 91.00 123 ARG A C 1
ATOM 969 O O . ARG A 1 123 ? -6.126 -10.261 3.118 1.00 91.00 123 ARG A O 1
ATOM 976 N N . LYS A 1 124 ? -5.372 -11.015 5.079 1.00 93.44 124 LYS A N 1
ATOM 977 C CA . LYS A 1 124 ? -6.512 -10.503 5.861 1.00 93.44 124 LYS A CA 1
ATOM 978 C C . LYS A 1 124 ? -6.331 -9.038 6.253 1.00 93.44 124 LYS A C 1
ATOM 980 O O . LYS A 1 124 ? -7.209 -8.475 6.896 1.00 93.44 124 LYS A O 1
ATOM 985 N N . ARG A 1 125 ? -5.173 -8.457 5.930 1.00 95.44 125 ARG A N 1
ATOM 986 C CA . ARG A 1 125 ? -4.792 -7.077 6.239 1.00 95.44 125 ARG A CA 1
ATOM 987 C C . ARG A 1 125 ? -4.378 -6.278 4.999 1.00 95.44 125 ARG A C 1
ATOM 989 O O . ARG A 1 125 ? -3.844 -5.176 5.135 1.00 95.44 125 ARG A O 1
ATOM 996 N N . CYS A 1 126 ? -4.604 -6.835 3.811 1.00 95.12 126 CYS A N 1
ATOM 997 C CA . CYS A 1 126 ? -4.335 -6.200 2.530 1.00 95.12 126 CYS A CA 1
ATOM 998 C C . CYS A 1 126 ? -5.356 -6.686 1.499 1.00 95.12 126 CYS A C 1
ATOM 1000 O O . CYS A 1 126 ? -5.393 -7.885 1.209 1.00 95.12 126 CYS A O 1
ATOM 1002 N N . GLU A 1 127 ? -6.128 -5.757 0.941 1.00 90.62 127 GLU A N 1
ATOM 1003 C CA . GLU A 1 127 ? -7.157 -6.007 -0.079 1.00 90.62 127 GLU A CA 1
ATOM 1004 C C . GLU A 1 127 ? -6.966 -5.128 -1.317 1.00 90.62 127 GLU A C 1
ATOM 1006 O O . GLU A 1 127 ? -6.434 -4.000 -1.179 1.00 90.62 127 GLU A O 1
#

Organism: NCBI:txid412755

Foldseek 3Di:
DLQVVVVVDPDPDDAAEADPQQALLEPPPVSNVVNLVSVLVVLVVQVVRDVAYEYEDQLHFNQPVDLVSSLVSSLVSLQVSVVVCVVVVGRYAYEHDADCCPDGGDRVDPVSQVSSLVSHPPNVRYD

Sequence (127 aa):
SFRENLKNSNINPVFIHTSYLINLASPSDELYFKSINAFLEEMKRADLLLPDPYLIIHPGAHTGAGEEYGIQRIIRALNIILEKSADLGLKTMILLEDTAGSGTHLGYTFYQLKRMVEGAKDRKRCE

InterPro domains:
  IPR001719 AP endonuclease 2 [PS51432] (1-127)
  IPR001719 AP endonuclease 2 [PTHR21445] (2-126)
  IPR013022 Xylose isomerase-like, TIM barrel domain [PF01261] (2-124)
  IPR036237 Xylose isomerase-like superfamily [SSF51658] (2-126)

Secondary structure (DSSP, 8-state):
-HHHHHHTS---S-EEE--TT--TT-SSHHHHHHHHHHHHHHHHHHHHH-SS-EEEE---B-TTS-HHHHHHHHHHHHHHHHHHHHHTT---EEEE------TTB--SSHHHHHHHHHH-S-TTSB-